Protein AF-A0A3S4KA93-F1 (afdb_monomer_lite)

Structure (mmCIF, N/CA/C/O backbone):
data_AF-A0A3S4KA93-F1
#
_entry.id   AF-A0A3S4KA93-F1
#
loop_
_atom_site.group_PDB
_atom_site.id
_atom_site.type_symbol
_atom_site.label_atom_id
_atom_site.label_alt_id
_atom_site.label_comp_id
_atom_site.label_asym_id
_atom_site.label_entity_id
_atom_site.label_seq_id
_atom_site.pdbx_PDB_ins_code
_atom_site.Cartn_x
_atom_site.Cartn_y
_atom_site.Cartn_z
_atom_site.occupancy
_atom_site.B_iso_or_equiv
_atom_site.auth_seq_id
_atom_site.auth_comp_id
_atom_site.auth_asym_id
_atom_site.auth_atom_id
_atom_site.pdbx_PDB_model_num
ATOM 1 N N . MET A 1 1 ? -18.840 18.145 3.837 1.00 56.28 1 MET A N 1
ATOM 2 C CA . MET A 1 1 ? -17.458 17.618 3.758 1.00 56.28 1 MET A CA 1
ATOM 3 C C . MET A 1 1 ? -17.382 16.324 4.550 1.00 56.28 1 MET A C 1
ATOM 5 O O . MET A 1 1 ? -17.921 16.286 5.651 1.00 56.28 1 MET A O 1
ATOM 9 N N . ALA A 1 2 ? -16.766 15.276 4.001 1.00 77.94 2 ALA A N 1
ATOM 10 C CA . ALA A 1 2 ? -16.536 14.031 4.735 1.00 77.94 2 ALA A CA 1
ATOM 11 C C . ALA A 1 2 ? -15.466 14.244 5.822 1.00 77.94 2 ALA A C 1
ATOM 13 O O . ALA A 1 2 ? -14.505 14.983 5.604 1.00 77.94 2 ALA A O 1
ATOM 14 N N . LYS A 1 3 ? -15.645 13.627 6.994 1.00 84.38 3 LYS A N 1
ATOM 15 C CA . LYS A 1 3 ? -14.681 13.711 8.101 1.00 84.38 3 LYS A CA 1
ATOM 16 C C . LYS A 1 3 ? -13.454 12.850 7.800 1.00 84.38 3 LYS A C 1
ATOM 18 O O . LYS A 1 3 ? -13.581 11.774 7.222 1.00 84.38 3 LYS A O 1
ATOM 23 N N . THR A 1 4 ? -12.274 13.298 8.219 1.00 93.19 4 THR A N 1
ATOM 24 C CA . THR A 1 4 ? -11.055 12.477 8.153 1.00 93.19 4 THR A CA 1
ATOM 25 C C . THR A 1 4 ? -11.075 11.387 9.229 1.00 93.19 4 THR A C 1
ATOM 27 O O . THR A 1 4 ? -11.753 11.534 10.247 1.00 93.19 4 THR A O 1
ATOM 30 N N . ALA A 1 5 ? -10.294 10.314 9.051 1.00 92.50 5 ALA A N 1
ATOM 31 C CA . ALA A 1 5 ? -10.153 9.261 10.064 1.00 92.50 5 ALA A CA 1
ATOM 32 C C . ALA A 1 5 ? -9.773 9.839 11.441 1.00 92.50 5 ALA A C 1
ATOM 34 O O . ALA A 1 5 ? -10.432 9.546 12.431 1.00 92.50 5 ALA A O 1
ATOM 35 N N . ASN A 1 6 ? -8.810 10.766 11.496 1.00 93.38 6 ASN A N 1
ATOM 36 C CA . ASN A 1 6 ? -8.390 11.416 12.744 1.00 93.38 6 ASN A CA 1
ATOM 37 C C . ASN A 1 6 ? -9.523 12.225 13.400 1.00 93.38 6 ASN A C 1
ATOM 39 O O . ASN A 1 6 ? -9.636 12.256 14.624 1.00 93.38 6 ASN A O 1
ATOM 43 N N . GLN A 1 7 ? -10.372 12.880 12.601 1.00 96.12 7 GLN A N 1
ATOM 44 C CA . GLN A 1 7 ? 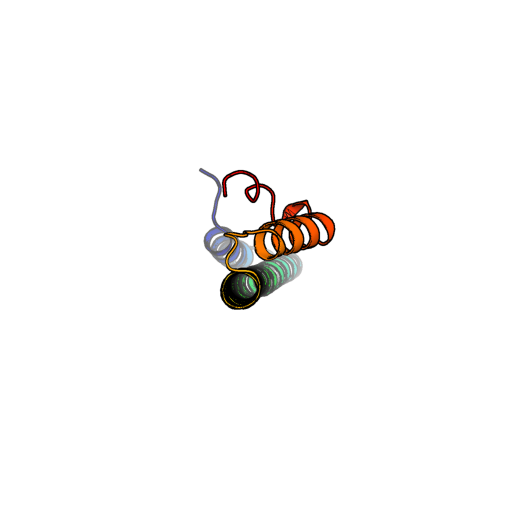-11.540 13.599 13.117 1.00 96.12 7 GLN A CA 1
ATOM 45 C C . GLN A 1 7 ? -12.583 12.636 13.695 1.00 96.12 7 GLN A C 1
ATOM 47 O O . GLN A 1 7 ? -13.158 12.939 14.738 1.00 96.12 7 GLN A O 1
ATOM 52 N N . LEU A 1 8 ? -12.807 11.487 13.051 1.00 95.94 8 LEU A N 1
ATOM 53 C CA . LEU A 1 8 ? -13.713 10.444 13.543 1.00 95.94 8 LEU A CA 1
ATOM 54 C C . LEU A 1 8 ? -13.194 9.805 14.835 1.00 95.94 8 LEU A C 1
ATOM 56 O O . LEU A 1 8 ? -13.950 9.700 15.793 1.00 95.94 8 LEU A O 1
ATOM 60 N N . ILE A 1 9 ? -11.903 9.469 14.893 1.00 96.69 9 ILE A N 1
ATOM 61 C CA . ILE A 1 9 ? -11.238 8.918 16.085 1.00 96.69 9 ILE A CA 1
ATOM 62 C C . ILE A 1 9 ? -11.371 9.891 17.260 1.00 96.69 9 ILE A C 1
ATOM 64 O O . ILE A 1 9 ? -11.835 9.514 18.335 1.00 96.69 9 ILE A O 1
ATOM 68 N N . LYS A 1 10 ? -11.039 11.172 17.046 1.00 96.88 10 LYS A N 1
ATOM 69 C CA . LYS A 1 10 ? -11.170 12.203 18.084 1.00 96.88 10 LYS A CA 1
ATOM 70 C C . LYS A 1 10 ? -12.610 12.308 18.585 1.00 96.88 10 LYS A C 1
ATOM 72 O O . LYS A 1 10 ? -12.839 12.348 19.786 1.00 96.88 10 LYS A O 1
ATOM 77 N N . GLN A 1 11 ? -13.581 12.335 17.676 1.00 96.69 11 GLN A N 1
ATOM 78 C CA . GLN A 1 11 ? -14.994 12.417 18.047 1.00 96.69 11 GLN A CA 1
ATOM 79 C C . GLN A 1 11 ? -15.477 11.182 18.804 1.00 96.69 11 GLN A C 1
ATOM 81 O O . GLN A 1 11 ? -16.225 11.339 19.761 1.00 96.69 11 GLN A O 1
ATOM 86 N N . ALA A 1 12 ? -15.037 9.985 18.419 1.00 96.38 12 ALA A N 1
ATOM 87 C CA . ALA A 1 12 ? -15.372 8.752 19.120 1.00 96.38 12 ALA A CA 1
ATOM 88 C C . ALA A 1 12 ? -14.901 8.805 20.583 1.00 96.38 12 ALA A C 1
ATOM 90 O O . ALA A 1 12 ? -15.693 8.555 21.490 1.00 96.38 12 ALA A O 1
ATOM 91 N N . TYR A 1 13 ? -13.661 9.241 20.831 1.00 97.12 13 TYR A N 1
ATOM 92 C CA . TYR A 1 13 ? -13.161 9.418 22.197 1.00 97.12 13 TYR A CA 1
ATOM 93 C C . TYR A 1 13 ? -13.907 10.499 22.986 1.00 97.12 13 TYR A C 1
ATOM 95 O O . TYR A 1 13 ? -14.144 10.306 24.175 1.00 97.12 13 TYR A O 1
ATOM 103 N N . GLU A 1 14 ? -14.292 11.614 22.356 1.00 97.44 14 GLU A N 1
ATOM 104 C CA . GLU A 1 14 ? -15.084 12.656 23.023 1.00 97.44 14 GLU A CA 1
ATOM 105 C C . GLU A 1 14 ? -16.490 12.169 23.392 1.00 97.44 14 GLU A C 1
ATOM 107 O O . GLU A 1 14 ? -16.928 12.362 24.523 1.00 97.44 14 GLU A O 1
ATOM 112 N N . ILE A 1 15 ? -17.177 11.482 22.477 1.00 96.12 15 ILE A N 1
ATOM 113 C CA . ILE A 1 15 ? -18.516 10.929 22.712 1.00 96.12 15 ILE A CA 1
ATOM 114 C C . ILE A 1 15 ? -18.478 9.860 23.813 1.00 96.12 15 ILE A C 1
ATOM 116 O O . ILE A 1 15 ? -19.350 9.826 24.678 1.00 96.12 15 ILE A O 1
ATOM 120 N N . ALA A 1 16 ? -17.439 9.022 23.840 1.00 97.00 16 ALA A N 1
ATOM 121 C CA . ALA A 1 16 ? -17.293 7.984 24.855 1.00 97.00 16 ALA A CA 1
ATOM 122 C C . ALA A 1 16 ? -17.172 8.534 26.292 1.00 97.00 16 ALA A C 1
ATOM 124 O O . ALA A 1 16 ? -17.356 7.774 27.239 1.00 97.00 16 ALA A O 1
ATOM 125 N N . LYS A 1 17 ? -16.871 9.828 26.491 1.00 96.31 17 LYS A N 1
ATOM 126 C CA . LYS A 1 17 ? -16.797 10.441 27.833 1.00 96.31 17 LYS A CA 1
ATOM 127 C C . LYS A 1 17 ? -18.160 10.589 28.504 1.00 96.31 17 LYS A C 1
ATOM 129 O O . LYS A 1 17 ? -18.217 10.626 29.728 1.00 96.31 17 LYS A O 1
ATOM 134 N N . THR A 1 18 ? -19.231 10.708 27.724 1.00 96.50 18 THR A N 1
ATOM 135 C CA . THR A 1 18 ? -20.594 10.937 28.231 1.00 96.50 18 THR A CA 1
ATOM 136 C C . THR A 1 18 ? -21.495 9.712 28.089 1.00 96.50 18 THR A C 1
ATOM 138 O O . THR A 1 18 ? -22.674 9.771 28.432 1.00 96.50 18 THR A O 1
ATOM 141 N N . MET A 1 19 ? -20.954 8.600 27.589 1.00 95.56 19 MET A N 1
ATOM 142 C CA . MET A 1 19 ? -21.673 7.339 27.422 1.00 95.56 19 MET A CA 1
ATOM 143 C C . MET A 1 19 ? -21.618 6.469 28.683 1.00 95.56 19 MET A C 1
ATOM 145 O O . MET A 1 19 ? -20.664 6.576 29.459 1.00 95.56 19 MET A O 1
ATOM 149 N N . PRO A 1 20 ? -22.591 5.556 28.873 1.00 97.81 20 PRO A N 1
ATOM 150 C CA . PRO A 1 20 ? -22.474 4.550 29.913 1.00 97.81 20 PRO A CA 1
ATOM 151 C C . PRO A 1 20 ? -21.277 3.614 29.638 1.00 97.81 20 PRO A C 1
ATOM 153 O O . PRO A 1 20 ? -20.827 3.500 28.491 1.00 97.81 20 PRO A O 1
ATOM 156 N N . PRO A 1 21 ? -20.718 2.968 30.680 1.00 95.94 21 PRO A N 1
ATOM 157 C CA . PRO A 1 21 ? -19.388 2.355 30.612 1.00 95.94 21 PRO A CA 1
ATOM 158 C C . PRO A 1 21 ? -19.215 1.311 29.505 1.00 95.94 21 PRO A C 1
ATOM 160 O O . PRO A 1 21 ? -18.190 1.304 28.825 1.00 95.94 21 PRO A O 1
ATOM 163 N N . GLU A 1 22 ? -20.220 0.462 29.290 1.00 96.12 22 GLU A N 1
ATOM 164 C CA . GLU A 1 22 ? -20.173 -0.607 28.287 1.00 96.12 22 GLU A CA 1
ATOM 165 C C . GLU A 1 22 ? -20.154 -0.045 26.859 1.00 96.12 22 GLU A C 1
ATOM 167 O O . GLU A 1 22 ? -19.330 -0.442 26.036 1.00 96.12 22 GLU A O 1
ATOM 172 N N . GLN A 1 23 ? -20.999 0.947 26.568 1.00 96.12 23 GLN A N 1
ATOM 173 C CA . GLN A 1 23 ? -21.041 1.598 25.257 1.00 96.12 23 GLN A CA 1
ATOM 174 C C . GLN A 1 23 ? -19.775 2.429 25.019 1.00 96.12 23 GLN A C 1
ATOM 176 O O . GLN A 1 23 ? -19.217 2.414 23.922 1.00 96.12 23 GLN A O 1
ATOM 181 N N . ALA A 1 24 ? -19.283 3.116 26.053 1.00 97.56 24 ALA A N 1
ATOM 182 C CA . ALA A 1 24 ? -18.036 3.867 25.990 1.00 97.56 24 ALA A CA 1
ATOM 183 C C . ALA A 1 24 ? -16.835 2.964 25.664 1.00 97.56 24 ALA A C 1
ATOM 185 O O . ALA A 1 24 ? -15.960 3.377 24.901 1.00 97.56 24 ALA A O 1
ATOM 186 N N . ALA A 1 25 ? -16.787 1.748 26.218 1.00 97.75 25 ALA A N 1
ATOM 187 C CA . ALA A 1 25 ? -15.733 0.777 25.932 1.00 97.75 25 ALA A CA 1
ATOM 188 C C . ALA A 1 25 ? -15.728 0.375 24.449 1.00 97.75 25 ALA A C 1
ATOM 190 O O . ALA A 1 25 ? -14.693 0.490 23.794 1.00 97.75 25 ALA A O 1
ATOM 191 N N . ILE A 1 26 ? -16.896 0.030 23.899 1.00 97.56 26 ILE A N 1
ATOM 192 C CA . ILE A 1 26 ? -17.047 -0.350 22.485 1.00 97.56 26 ILE A CA 1
ATOM 193 C C . ILE A 1 26 ? -16.621 0.796 21.556 1.00 97.56 26 ILE A C 1
ATOM 195 O O . ILE A 1 26 ? -15.872 0.589 20.604 1.00 97.56 26 ILE A O 1
ATOM 199 N N . ILE A 1 27 ? -17.056 2.032 21.830 1.00 97.94 27 ILE A N 1
ATOM 200 C CA . ILE A 1 27 ? -16.696 3.189 20.994 1.00 97.94 27 ILE A CA 1
ATOM 201 C C . ILE A 1 27 ? -15.188 3.464 21.021 1.00 97.94 27 ILE A C 1
ATOM 203 O O . ILE A 1 27 ? -14.610 3.802 19.985 1.00 97.94 27 ILE A O 1
ATOM 207 N N . LYS A 1 28 ? -14.538 3.303 22.178 1.00 97.75 28 LYS A N 1
ATOM 208 C CA . LYS A 1 28 ? -13.080 3.439 22.291 1.00 97.75 28 LYS A CA 1
ATOM 209 C C . LYS A 1 28 ? -12.358 2.351 21.503 1.00 97.75 28 LYS A C 1
ATOM 211 O O . LYS A 1 28 ? -11.432 2.676 20.769 1.00 97.75 28 LYS A O 1
ATOM 216 N N . GLU A 1 29 ? -12.808 1.102 21.594 1.00 97.88 29 GLU A N 1
ATOM 217 C CA . GLU A 1 29 ? -12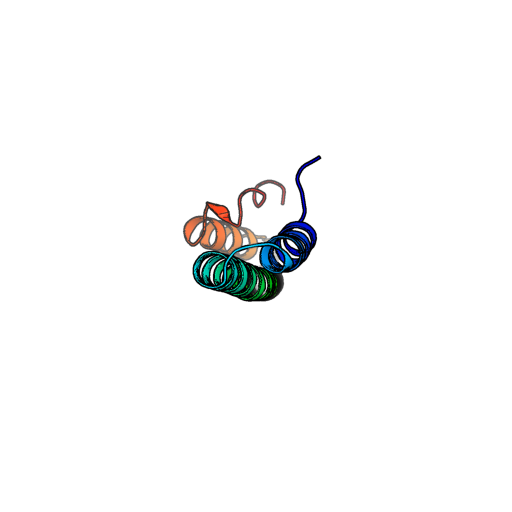.230 -0.010 20.835 1.00 97.88 29 GLU A CA 1
ATOM 218 C C . GLU A 1 29 ? -12.351 0.218 19.322 1.00 97.88 29 GLU A C 1
ATOM 220 O O . GLU A 1 29 ? -11.363 0.108 18.598 1.00 97.88 29 GLU A O 1
ATOM 225 N N . LEU A 1 30 ? -13.518 0.659 18.842 1.00 97.38 30 LEU A N 1
ATOM 226 C CA . LEU A 1 30 ? -13.708 1.035 17.438 1.00 97.38 30 LEU A CA 1
ATOM 227 C C . LEU A 1 30 ? -12.776 2.177 17.010 1.00 97.38 30 LEU A C 1
ATOM 229 O O . LEU A 1 30 ? -12.226 2.144 15.907 1.00 97.38 30 LEU A O 1
ATOM 233 N N . ALA A 1 31 ? -12.571 3.179 17.871 1.00 97.69 31 ALA A N 1
ATOM 234 C CA . ALA A 1 31 ? -11.632 4.264 17.608 1.00 97.69 31 ALA A CA 1
ATOM 235 C C . ALA A 1 31 ? -10.188 3.749 17.507 1.00 97.69 31 ALA A C 1
ATOM 237 O O . ALA A 1 31 ? -9.459 4.161 16.606 1.00 97.69 31 ALA A O 1
ATOM 238 N N . THR A 1 32 ? -9.789 2.824 18.385 1.00 97.69 32 THR A N 1
ATOM 239 C CA . THR A 1 32 ? -8.473 2.174 18.345 1.00 97.69 32 THR A CA 1
ATOM 240 C C . THR A 1 32 ? -8.291 1.343 17.074 1.00 97.69 32 THR A C 1
ATOM 242 O O . THR A 1 32 ? -7.282 1.498 16.389 1.00 97.69 32 THR A O 1
ATOM 245 N N . VAL A 1 33 ? -9.269 0.510 16.704 1.00 97.88 33 VAL A N 1
ATOM 246 C CA . VAL A 1 33 ? -9.218 -0.304 15.477 1.00 97.88 33 VAL A CA 1
ATOM 247 C C . VAL A 1 33 ? -9.108 0.586 14.240 1.00 97.88 33 VAL A C 1
ATOM 249 O O . VAL A 1 33 ? -8.304 0.301 13.348 1.00 97.88 33 VAL A O 1
ATOM 252 N N . LEU A 1 34 ? -9.870 1.683 14.186 1.00 96.94 34 LEU A N 1
ATOM 253 C CA . LEU A 1 34 ? -9.792 2.648 13.090 1.00 96.94 34 LEU A CA 1
ATOM 254 C C . LEU A 1 34 ? -8.417 3.326 13.020 1.00 96.94 34 LEU A C 1
ATOM 256 O O . LEU A 1 34 ? -7.900 3.514 11.920 1.00 96.94 34 LEU A O 1
ATOM 260 N N . ASP A 1 35 ? -7.822 3.679 14.160 1.00 96.88 35 ASP A N 1
ATOM 261 C CA . ASP A 1 35 ? -6.500 4.307 14.214 1.00 96.88 35 ASP A CA 1
ATOM 262 C C . ASP A 1 35 ? -5.405 3.366 13.702 1.00 96.88 35 ASP A C 1
ATOM 264 O O . ASP A 1 35 ? -4.703 3.687 12.739 1.00 96.88 35 ASP A O 1
ATOM 268 N N . VAL A 1 36 ? -5.346 2.149 14.253 1.00 96.62 36 VAL A N 1
ATOM 269 C CA . VAL A 1 36 ? -4.398 1.105 13.832 1.00 96.62 36 VAL A CA 1
ATOM 270 C C . VAL A 1 36 ? -4.556 0.801 12.342 1.00 96.62 36 VAL A C 1
ATOM 272 O O . VAL A 1 36 ? -3.569 0.778 11.605 1.00 96.62 36 VAL A O 1
ATOM 275 N N . SER A 1 37 ? -5.795 0.643 11.869 1.00 96.12 37 SER A N 1
ATOM 276 C CA . SER A 1 37 ? -6.076 0.364 10.455 1.00 96.12 37 SER A CA 1
ATOM 277 C C . SER A 1 37 ? -5.654 1.520 9.547 1.00 96.12 37 SER A C 1
ATOM 279 O O . SER A 1 37 ? -5.082 1.298 8.483 1.00 96.12 37 SER A O 1
ATOM 281 N N . ASN A 1 38 ? -5.901 2.768 9.950 1.00 95.00 38 ASN A N 1
ATOM 282 C CA . ASN A 1 38 ? -5.514 3.952 9.185 1.00 95.00 38 ASN A CA 1
ATOM 283 C C . ASN A 1 38 ? -3.986 4.103 9.102 1.00 95.00 38 ASN A C 1
ATOM 285 O O . ASN A 1 38 ? -3.470 4.438 8.035 1.00 95.00 38 ASN A O 1
ATOM 289 N N . VAL A 1 39 ? -3.254 3.827 10.187 1.00 95.69 39 VAL A N 1
ATOM 290 C CA . VAL A 1 39 ? -1.782 3.811 10.178 1.00 95.69 39 VAL A CA 1
ATOM 291 C C . VAL A 1 39 ? -1.258 2.702 9.265 1.00 95.69 39 VAL A C 1
ATOM 293 O O . VAL A 1 39 ? -0.452 2.987 8.378 1.00 95.69 39 VAL A O 1
ATOM 296 N N . ALA A 1 40 ? -1.763 1.473 9.412 1.00 95.75 40 ALA A N 1
ATOM 297 C CA . ALA A 1 40 ? -1.359 0.339 8.583 1.00 95.75 40 ALA A CA 1
ATOM 298 C C . ALA A 1 40 ? -1.610 0.607 7.089 1.00 95.75 40 ALA A C 1
ATOM 300 O O . ALA A 1 40 ? -0.710 0.449 6.270 1.00 95.75 40 ALA A O 1
ATOM 301 N N . LEU A 1 41 ? -2.792 1.122 6.730 1.00 94.00 41 LEU A N 1
ATOM 302 C CA . LEU A 1 41 ? -3.128 1.465 5.345 1.00 94.00 41 LEU A CA 1
ATOM 303 C C . LEU A 1 41 ? -2.197 2.530 4.752 1.00 94.00 41 LEU A C 1
ATOM 305 O O . LEU A 1 41 ? -1.830 2.441 3.579 1.00 94.00 41 LEU A O 1
ATOM 309 N N . ARG A 1 42 ? -1.811 3.545 5.535 1.00 92.75 42 ARG A N 1
ATOM 310 C CA . ARG A 1 42 ? -0.847 4.562 5.085 1.00 92.75 42 ARG A CA 1
ATOM 311 C C . ARG A 1 42 ? 0.529 3.954 4.854 1.00 92.75 42 ARG A C 1
ATOM 313 O O . ARG A 1 42 ? 1.139 4.258 3.835 1.00 92.75 42 ARG A O 1
ATOM 320 N N . GLN A 1 43 ? 0.981 3.091 5.757 1.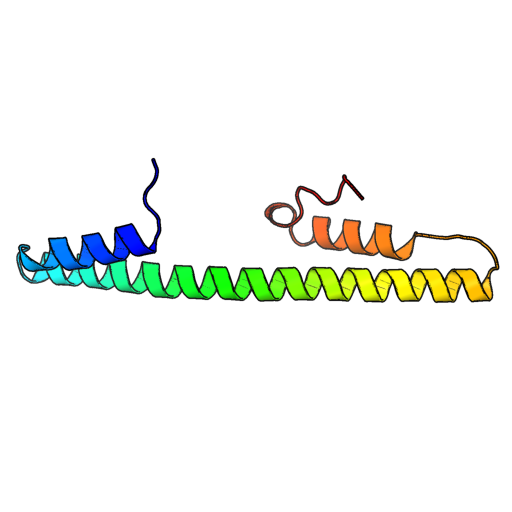00 95.00 43 GLN A N 1
ATOM 321 C CA . GLN A 1 43 ? 2.268 2.416 5.636 1.00 95.00 43 GLN A CA 1
ATOM 322 C C . GLN A 1 43 ? 2.309 1.517 4.394 1.00 95.00 43 GLN A C 1
ATOM 324 O O . GLN A 1 43 ? 3.178 1.691 3.542 1.00 95.00 43 GLN A O 1
ATOM 329 N N . THR A 1 44 ? 1.302 0.659 4.212 1.00 91.94 44 THR A N 1
ATOM 330 C CA . THR A 1 44 ? 1.180 -0.200 3.025 1.00 91.94 44 THR A CA 1
ATOM 331 C C . THR A 1 44 ? 1.116 0.614 1.733 1.00 91.94 44 THR A C 1
ATOM 333 O O . THR A 1 44 ? 1.669 0.211 0.711 1.00 91.94 44 THR A O 1
ATOM 336 N N . ARG A 1 45 ? 0.468 1.786 1.749 1.00 91.00 45 ARG A N 1
ATOM 337 C CA . ARG A 1 45 ? 0.447 2.680 0.585 1.00 91.00 45 ARG A CA 1
ATOM 338 C C . ARG A 1 45 ? 1.840 3.213 0.252 1.00 91.00 45 ARG A C 1
ATOM 340 O O . ARG A 1 45 ? 2.207 3.205 -0.919 1.00 91.00 45 ARG A O 1
ATOM 347 N N . THR A 1 46 ? 2.594 3.656 1.255 1.00 93.12 46 THR A N 1
ATOM 348 C CA . THR A 1 46 ? 3.972 4.132 1.080 1.00 93.12 46 THR A CA 1
ATOM 349 C C . THR A 1 46 ? 4.869 3.031 0.517 1.00 93.12 46 THR A C 1
ATOM 351 O O . THR A 1 46 ? 5.578 3.262 -0.458 1.00 93.12 46 THR A O 1
ATOM 354 N N . GLU A 1 47 ? 4.795 1.822 1.076 1.00 92.38 47 GLU A N 1
ATOM 355 C CA . GLU A 1 47 ? 5.568 0.658 0.617 1.00 92.38 47 GLU A CA 1
ATOM 356 C C . GLU A 1 47 ? 5.220 0.273 -0.823 1.00 92.38 47 GLU A C 1
ATOM 358 O O . GLU A 1 47 ? 6.106 0.049 -1.645 1.00 92.38 47 GLU A O 1
ATOM 363 N N . ARG A 1 48 ? 3.929 0.278 -1.171 1.00 91.06 48 ARG A N 1
ATOM 364 C CA . ARG A 1 48 ? 3.472 0.054 -2.546 1.00 91.06 48 ARG A CA 1
ATOM 365 C C . ARG A 1 48 ? 4.020 1.109 -3.508 1.00 91.06 48 ARG A C 1
ATOM 367 O O . ARG A 1 48 ? 4.439 0.764 -4.610 1.00 91.06 48 ARG A O 1
ATOM 374 N N . ASP A 1 49 ? 3.978 2.385 -3.129 1.00 90.25 49 ASP A N 1
ATOM 375 C CA . ASP A 1 49 ? 4.449 3.479 -3.984 1.00 90.25 49 ASP A CA 1
ATOM 376 C C . ASP A 1 49 ? 5.975 3.404 -4.190 1.00 90.25 49 ASP A C 1
ATOM 378 O O . ASP A 1 49 ? 6.453 3.638 -5.303 1.00 90.25 49 ASP A O 1
ATOM 382 N N . ALA A 1 50 ? 6.725 2.990 -3.162 1.00 93.19 50 ALA A N 1
ATOM 383 C CA . ALA A 1 50 ? 8.154 2.698 -3.267 1.00 93.19 50 ALA A CA 1
ATOM 384 C C . ALA A 1 50 ? 8.428 1.512 -4.208 1.00 93.19 50 ALA A C 1
ATOM 386 O O . ALA A 1 50 ? 9.215 1.648 -5.145 1.00 93.19 50 ALA A O 1
ATOM 387 N N . LEU A 1 51 ? 7.711 0.395 -4.041 1.00 92.12 51 LEU A N 1
ATOM 388 C CA . LEU A 1 51 ? 7.841 -0.780 -4.907 1.00 92.12 51 LEU A CA 1
ATOM 389 C C . LEU A 1 51 ? 7.533 -0.446 -6.373 1.00 92.12 51 LEU A C 1
ATOM 391 O O . LEU A 1 51 ? 8.252 -0.871 -7.275 1.00 92.12 51 LEU A O 1
ATOM 395 N N . LEU A 1 52 ? 6.494 0.353 -6.632 1.00 92.94 52 LEU A N 1
ATOM 396 C CA . LEU A 1 52 ? 6.171 0.816 -7.983 1.00 92.94 52 LEU A CA 1
ATOM 397 C C . LEU A 1 52 ? 7.333 1.610 -8.599 1.00 92.94 52 LEU A C 1
ATOM 399 O O . LEU A 1 52 ? 7.655 1.427 -9.776 1.00 92.94 52 LEU A O 1
ATOM 403 N N . ALA A 1 53 ? 7.957 2.497 -7.821 1.00 94.56 53 ALA A N 1
ATOM 404 C CA . ALA A 1 53 ? 9.100 3.275 -8.281 1.00 94.56 53 ALA A CA 1
ATOM 405 C C . ALA A 1 53 ? 10.313 2.379 -8.579 1.00 94.56 53 ALA A C 1
ATOM 407 O O . ALA A 1 53 ? 10.953 2.552 -9.620 1.00 94.56 53 ALA A O 1
ATOM 408 N N . GLU A 1 54 ? 10.588 1.399 -7.716 1.00 96.88 54 GLU A N 1
ATOM 409 C CA . GLU A 1 54 ? 11.671 0.429 -7.893 1.00 96.88 54 GLU A CA 1
ATOM 410 C C . GLU A 1 54 ? 11.469 -0.436 -9.137 1.00 96.88 54 GLU A C 1
ATOM 412 O O . GLU A 1 54 ? 12.350 -0.465 -9.996 1.00 96.88 54 GLU A O 1
ATOM 417 N N . VAL A 1 55 ? 10.293 -1.054 -9.297 1.00 96.44 55 VAL A N 1
ATOM 418 C CA . VAL A 1 55 ? 9.955 -1.874 -10.473 1.00 96.44 55 VAL A CA 1
ATOM 419 C C . VAL A 1 55 ? 10.104 -1.060 -11.757 1.00 96.44 55 VAL A C 1
ATOM 421 O O . VAL A 1 55 ? 10.722 -1.515 -12.719 1.00 96.44 55 VAL A O 1
ATOM 424 N N . LYS A 1 56 ? 9.608 0.184 -11.772 1.00 95.81 56 LYS A N 1
ATOM 425 C CA . LYS A 1 56 ? 9.743 1.071 -12.934 1.00 95.81 56 LYS A CA 1
ATOM 426 C C . LYS A 1 56 ? 11.201 1.437 -13.222 1.00 95.81 56 LYS A C 1
ATOM 428 O O . LYS A 1 56 ? 11.574 1.555 -14.387 1.00 95.81 56 LYS A O 1
ATOM 433 N N . SER A 1 57 ? 12.015 1.660 -12.191 1.00 97.81 57 SER A N 1
ATOM 434 C CA . SER A 1 57 ? 13.444 1.961 -12.341 1.00 97.81 57 SER A CA 1
ATOM 435 C C . SER A 1 57 ? 14.200 0.769 -12.928 1.00 97.81 57 SER A C 1
ATOM 437 O O . SER A 1 57 ? 14.938 0.924 -13.901 1.00 97.81 57 SER A O 1
ATOM 439 N N . TRP A 1 58 ? 13.945 -0.428 -12.398 1.00 98.50 58 TRP A N 1
ATOM 440 C CA . TRP A 1 58 ? 14.560 -1.667 -12.863 1.00 98.50 58 TRP A CA 1
ATOM 441 C C . TRP A 1 58 ? 14.178 -1.990 -14.306 1.00 98.50 58 TRP A C 1
ATOM 443 O O . TRP A 1 58 ? 15.049 -2.253 -15.130 1.00 98.50 58 TRP A O 1
ATOM 453 N N . ALA A 1 59 ? 12.894 -1.875 -14.647 1.00 98.31 59 ALA A N 1
ATOM 454 C CA . ALA A 1 59 ? 12.424 -2.102 -16.008 1.00 98.31 59 ALA A CA 1
ATOM 455 C C . ALA A 1 59 ? 13.065 -1.129 -17.017 1.00 98.31 59 ALA A C 1
ATOM 457 O O . ALA A 1 59 ? 13.481 -1.540 -18.097 1.00 98.31 59 ALA A O 1
ATOM 458 N N . LYS A 1 60 ? 13.241 0.148 -16.640 1.00 98.19 60 LYS A N 1
ATOM 459 C CA . LYS A 1 60 ? 13.976 1.124 -17.465 1.00 98.19 60 LYS A CA 1
ATOM 460 C C . LYS A 1 60 ? 15.442 0.749 -17.652 1.00 98.19 60 LYS A C 1
ATOM 462 O O . LYS A 1 60 ? 16.004 1.038 -18.706 1.00 98.19 60 LYS A O 1
ATOM 467 N N . GLU A 1 61 ? 16.082 0.169 -16.642 1.00 98.50 61 GLU A N 1
ATOM 468 C CA . GLU A 1 61 ? 17.463 -0.289 -16.776 1.00 98.50 61 GLU A CA 1
ATOM 469 C C . GLU A 1 61 ? 17.558 -1.509 -17.701 1.00 98.50 61 GLU A C 1
ATOM 471 O O . GLU A 1 61 ? 18.438 -1.539 -18.559 1.00 98.50 61 GLU A O 1
ATOM 476 N N . CYS A 1 62 ? 16.608 -2.448 -17.632 1.00 98.38 62 CYS A N 1
ATOM 477 C CA . CYS A 1 62 ? 16.500 -3.545 -18.601 1.00 98.38 62 CYS A CA 1
ATOM 478 C C . CYS A 1 62 ? 16.335 -3.031 -20.038 1.00 98.38 62 CYS A C 1
ATOM 480 O O . CYS A 1 62 ? 17.033 -3.492 -20.946 1.00 98.38 62 CYS A O 1
ATOM 482 N N . ASP A 1 63 ? 15.469 -2.033 -20.244 1.00 98.50 63 ASP A N 1
ATOM 483 C CA . ASP A 1 63 ? 15.322 -1.379 -21.544 1.00 98.50 63 ASP A CA 1
ATOM 484 C C . ASP A 1 63 ? 16.652 -0.753 -21.993 1.00 98.50 63 ASP A C 1
ATOM 486 O O . ASP A 1 63 ? 17.135 -1.079 -23.073 1.00 98.50 63 ASP A O 1
ATOM 490 N N . ARG A 1 64 ? 17.339 0.028 -21.147 1.00 98.38 64 ARG A N 1
ATOM 491 C CA . ARG A 1 64 ? 18.656 0.615 -21.480 1.00 98.38 64 ARG A CA 1
ATOM 492 C C . ARG A 1 64 ? 19.718 -0.425 -21.832 1.00 98.38 64 ARG A C 1
ATOM 494 O O . ARG A 1 64 ? 20.518 -0.197 -22.740 1.00 98.38 64 ARG A O 1
ATOM 501 N N . LEU A 1 65 ? 19.779 -1.543 -21.110 1.00 98.38 65 LEU A N 1
ATOM 502 C CA . LEU A 1 65 ? 20.709 -2.634 -21.414 1.00 98.38 65 LEU A CA 1
ATOM 503 C C . LEU A 1 65 ? 20.397 -3.245 -22.784 1.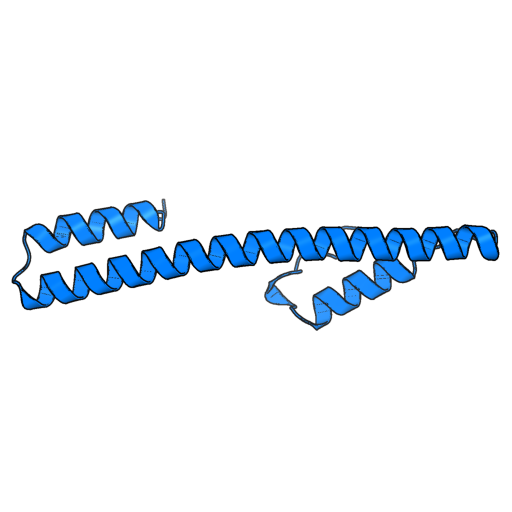00 98.38 65 LEU A C 1
ATOM 505 O O . LEU A 1 65 ? 21.308 -3.459 -23.588 1.00 98.38 65 LEU A O 1
ATOM 509 N N . THR A 1 66 ? 19.111 -3.434 -23.078 1.00 98.19 66 THR A N 1
ATOM 510 C CA . THR A 1 66 ? 18.634 -3.920 -24.376 1.00 98.19 66 THR A CA 1
ATOM 511 C C . THR A 1 66 ? 18.989 -2.944 -25.496 1.00 98.19 66 THR A C 1
ATOM 513 O O . THR A 1 66 ? 19.524 -3.362 -26.523 1.00 98.19 66 THR A O 1
ATOM 516 N N . GLU A 1 67 ? 18.792 -1.641 -25.292 1.00 98.25 67 GLU A N 1
ATOM 517 C CA . GLU A 1 67 ? 19.175 -0.597 -26.250 1.00 98.25 67 GLU A CA 1
ATOM 518 C C . GLU A 1 67 ? 20.688 -0.589 -26.506 1.00 98.25 67 GLU A C 1
ATOM 520 O O . GLU A 1 67 ? 21.133 -0.495 -27.651 1.00 98.25 67 GLU A O 1
ATOM 525 N N . ARG A 1 68 ? 21.511 -0.744 -25.459 1.00 98.00 68 ARG A N 1
ATOM 526 C CA . ARG A 1 68 ? 22.975 -0.805 -25.605 1.00 98.00 68 ARG A CA 1
ATOM 527 C C . ARG A 1 68 ? 23.422 -1.991 -26.453 1.00 98.00 68 ARG A C 1
ATOM 529 O O . ARG A 1 68 ? 24.367 -1.827 -27.232 1.00 98.00 68 ARG A O 1
ATOM 536 N N . HIS A 1 69 ? 22.779 -3.148 -26.291 1.00 97.50 69 HIS A N 1
ATOM 537 C CA . HIS A 1 69 ? 23.132 -4.380 -26.994 1.00 97.50 69 HIS A CA 1
ATOM 538 C C . HIS A 1 69 ? 22.605 -4.400 -28.434 1.00 97.50 69 HIS A C 1
ATOM 540 O O . HIS A 1 69 ? 23.356 -4.670 -29.365 1.00 97.50 69 HIS A O 1
ATOM 546 N N . THR A 1 70 ? 21.331 -4.062 -28.617 1.00 97.81 70 THR A N 1
ATOM 547 C CA . THR A 1 70 ? 20.635 -4.164 -29.910 1.00 97.81 70 THR A CA 1
ATOM 548 C C . THR A 1 70 ? 20.790 -2.926 -30.788 1.00 97.81 70 THR A C 1
ATOM 550 O O . THR A 1 70 ? 20.511 -2.992 -31.980 1.00 97.81 70 THR A O 1
ATOM 553 N N . LYS A 1 71 ? 21.213 -1.792 -30.206 1.00 97.12 71 LYS A N 1
ATOM 554 C CA . LYS A 1 71 ? 21.225 -0.456 -30.831 1.00 97.12 71 LYS A CA 1
ATOM 555 C C . LYS A 1 71 ? 19.844 0.051 -31.264 1.00 97.12 71 LYS A C 1
ATOM 557 O O . LYS A 1 71 ? 19.762 1.071 -31.942 1.00 97.12 71 LYS A O 1
ATOM 562 N N . ASN A 1 72 ? 18.772 -0.602 -30.816 1.00 96.75 72 ASN A N 1
ATOM 563 C CA . ASN A 1 72 ? 17.394 -0.221 -31.091 1.00 96.75 72 ASN A CA 1
ATOM 564 C C . ASN A 1 72 ? 16.739 0.313 -29.822 1.00 96.75 72 ASN A C 1
ATOM 566 O O . ASN A 1 72 ? 16.852 -0.307 -28.768 1.00 96.75 72 ASN A O 1
ATOM 570 N N . ARG A 1 73 ? 16.032 1.442 -29.934 1.00 96.38 73 ARG A N 1
ATOM 571 C CA . ARG A 1 73 ? 15.257 2.022 -28.831 1.00 96.38 73 ARG A CA 1
ATOM 572 C C . ARG A 1 73 ? 14.132 1.069 -28.416 1.00 96.38 73 ARG A C 1
ATOM 574 O O . ARG A 1 73 ? 13.434 0.554 -29.287 1.00 96.38 73 ARG A O 1
ATOM 581 N N . THR A 1 74 ? 13.924 0.868 -27.116 1.00 96.69 74 THR A N 1
ATOM 582 C CA . THR A 1 74 ? 12.856 -0.003 -26.601 1.00 96.69 74 THR A CA 1
ATOM 583 C C . THR A 1 74 ? 12.298 0.507 -25.274 1.00 96.69 74 THR A C 1
ATOM 585 O O . THR A 1 74 ? 12.979 1.174 -24.502 1.00 96.69 74 THR A O 1
ATOM 588 N N . ASN A 1 75 ? 11.026 0.213 -25.025 1.00 97.31 75 ASN A N 1
ATOM 589 C CA . ASN A 1 75 ? 10.343 0.406 -23.744 1.00 97.31 75 ASN A CA 1
ATOM 590 C C . ASN A 1 75 ? 9.552 -0.850 -23.333 1.00 97.31 75 ASN A C 1
ATOM 592 O O . ASN A 1 75 ? 8.605 -0.767 -22.546 1.00 97.31 75 ASN A O 1
ATOM 596 N N . MET A 1 76 ? 9.894 -1.997 -23.928 1.00 97.75 76 MET A N 1
ATOM 597 C CA . MET A 1 76 ? 9.170 -3.257 -23.778 1.00 97.75 76 MET A CA 1
ATOM 598 C C . MET A 1 76 ? 9.092 -3.681 -22.310 1.00 97.75 76 MET A C 1
ATOM 600 O O . MET A 1 76 ? 8.002 -3.974 -21.827 1.00 97.75 76 MET A O 1
ATOM 604 N N . HIS A 1 77 ? 10.208 -3.627 -21.578 1.00 97.75 77 HIS A N 1
ATOM 605 C CA . HIS A 1 77 ? 10.259 -4.117 -20.200 1.00 97.75 77 HIS A CA 1
ATOM 606 C C . HIS A 1 77 ? 9.443 -3.227 -19.265 1.00 97.75 77 HIS A C 1
ATOM 608 O O . HIS A 1 77 ? 8.766 -3.728 -18.368 1.00 97.75 77 HIS A O 1
ATOM 614 N N . VAL A 1 78 ? 9.467 -1.903 -19.467 1.00 97.38 78 VAL A N 1
ATOM 615 C CA . VAL A 1 78 ? 8.603 -0.990 -18.704 1.00 97.38 78 VAL A CA 1
ATOM 616 C C . VAL A 1 78 ? 7.131 -1.289 -18.967 1.00 97.38 78 VAL A C 1
ATOM 618 O O . VAL A 1 78 ? 6.357 -1.350 -18.013 1.00 97.38 78 VAL A O 1
ATOM 621 N N . LEU A 1 79 ? 6.734 -1.486 -20.227 1.00 96.19 79 LEU A N 1
ATOM 622 C CA . LEU A 1 79 ? 5.342 -1.784 -20.577 1.00 96.19 79 LEU A CA 1
ATOM 623 C C . LEU A 1 79 ? 4.873 -3.120 -19.987 1.00 96.19 79 LEU A C 1
ATOM 625 O O . LEU A 1 79 ? 3.772 -3.188 -19.437 1.00 96.19 79 LEU A O 1
ATOM 629 N N . GLU A 1 80 ? 5.704 -4.158 -20.059 1.00 96.81 80 GLU A N 1
ATOM 630 C CA . GLU A 1 80 ? 5.420 -5.472 -19.475 1.00 96.81 80 GLU A CA 1
ATOM 631 C C . GLU A 1 80 ? 5.304 -5.395 -17.953 1.00 96.81 80 GLU A C 1
ATOM 633 O O . GLU A 1 80 ? 4.266 -5.759 -17.405 1.00 96.81 80 GLU A O 1
ATOM 638 N N . ALA A 1 81 ? 6.282 -4.794 -17.271 1.00 95.75 81 ALA A N 1
ATOM 639 C CA . ALA A 1 81 ? 6.250 -4.648 -15.817 1.00 95.75 81 ALA A CA 1
ATOM 640 C C . ALA A 1 81 ? 5.013 -3.870 -15.334 1.00 95.75 81 ALA A C 1
ATOM 642 O O . ALA A 1 81 ? 4.397 -4.206 -14.322 1.00 95.75 81 ALA A O 1
ATOM 643 N N . MET A 1 82 ? 4.616 -2.827 -16.066 1.00 93.38 82 MET A N 1
ATOM 644 C CA . MET A 1 82 ? 3.418 -2.046 -15.763 1.00 93.38 82 MET A CA 1
ATOM 645 C C . MET A 1 82 ? 2.122 -2.841 -15.996 1.00 93.38 82 MET A C 1
ATOM 647 O O . MET A 1 82 ? 1.181 -2.734 -15.200 1.00 93.38 82 MET A O 1
ATOM 651 N N . ARG A 1 83 ? 2.067 -3.666 -17.049 1.00 93.88 83 ARG A N 1
ATOM 652 C CA . ARG A 1 83 ? 0.949 -4.585 -17.305 1.00 93.88 83 ARG A CA 1
ATOM 653 C C . ARG A 1 83 ? 0.845 -5.644 -16.206 1.00 93.88 83 ARG A C 1
ATOM 655 O O . ARG A 1 83 ? -0.260 -5.873 -15.713 1.00 93.88 83 ARG A O 1
ATOM 662 N N . ASP A 1 84 ? 1.962 -6.228 -15.790 1.00 93.75 84 ASP A N 1
ATOM 663 C CA . ASP A 1 84 ? 2.003 -7.262 -14.754 1.00 93.75 84 ASP A CA 1
ATOM 664 C C . ASP A 1 84 ? 1.569 -6.710 -13.397 1.00 93.75 84 ASP A C 1
ATOM 666 O O . ASP A 1 84 ? 0.717 -7.296 -12.730 1.00 93.75 84 ASP A O 1
ATOM 670 N N . LEU A 1 85 ? 2.048 -5.519 -13.022 1.00 90.94 85 LEU A N 1
ATOM 671 C CA . LEU A 1 85 ? 1.578 -4.836 -11.814 1.00 90.94 85 LEU A CA 1
ATOM 672 C C . LEU A 1 85 ? 0.062 -4.606 -11.846 1.00 90.94 85 LEU A C 1
ATOM 674 O O . LEU A 1 85 ? -0.630 -4.872 -10.858 1.00 90.94 85 LEU A O 1
ATOM 678 N N . LYS A 1 86 ? -0.479 -4.162 -12.988 1.00 88.38 86 LYS A N 1
ATOM 679 C CA . LYS A 1 86 ? -1.927 -3.986 -13.167 1.00 88.38 86 LYS A CA 1
ATOM 680 C C . LYS A 1 86 ? -2.688 -5.311 -13.054 1.00 88.38 86 LYS A C 1
ATOM 682 O O . LYS A 1 86 ? -3.773 -5.315 -12.477 1.00 88.38 86 LYS A O 1
ATOM 687 N N . ALA A 1 87 ? -2.138 -6.414 -13.563 1.00 89.62 87 ALA A N 1
ATOM 688 C CA . ALA A 1 87 ? -2.743 -7.741 -13.463 1.00 89.62 87 ALA A CA 1
ATOM 689 C C . ALA A 1 87 ? -2.749 -8.274 -12.019 1.00 89.62 87 ALA A C 1
ATOM 691 O O . ALA A 1 87 ? -3.750 -8.836 -11.580 1.00 89.62 87 ALA A O 1
ATOM 692 N N . ILE A 1 88 ? -1.671 -8.041 -11.262 1.00 86.75 88 ILE A N 1
ATOM 693 C CA . ILE A 1 88 ? -1.548 -8.462 -9.859 1.00 86.75 88 ILE A CA 1
ATOM 694 C C . ILE A 1 88 ? -2.503 -7.668 -8.957 1.00 86.75 88 ILE A C 1
ATOM 696 O O . ILE A 1 88 ? -3.113 -8.234 -8.050 1.00 86.75 88 ILE A O 1
ATOM 700 N N . CYS A 1 89 ? -2.657 -6.357 -9.183 1.00 78.69 89 CYS A N 1
ATOM 701 C CA . CYS A 1 89 ? -3.538 -5.525 -8.361 1.00 78.69 89 CYS A CA 1
ATOM 702 C C . CYS A 1 89 ? -4.331 -4.481 -9.176 1.00 78.69 89 CYS A C 1
ATOM 704 O O . CYS A 1 89 ? -4.011 -3.284 -9.150 1.00 78.69 89 CYS A O 1
ATOM 706 N N . PRO A 1 90 ? -5.438 -4.887 -9.832 1.00 73.75 90 PRO A N 1
ATOM 707 C CA . PRO A 1 90 ? -6.211 -4.013 -10.721 1.00 73.75 90 PRO A CA 1
ATOM 708 C C . PRO A 1 90 ? -6.745 -2.750 -10.034 1.00 73.75 90 PRO A C 1
ATOM 710 O O . PRO A 1 90 ? -6.804 -1.673 -10.627 1.00 73.75 90 PRO A O 1
ATOM 713 N N . ALA A 1 91 ? -7.110 -2.859 -8.753 1.00 70.56 91 ALA A N 1
ATOM 714 C CA . ALA A 1 91 ? -7.668 -1.756 -7.978 1.00 70.56 91 ALA A CA 1
ATOM 715 C C . ALA A 1 91 ? -6.633 -0.677 -7.608 1.00 70.56 91 ALA A C 1
ATOM 717 O O . ALA A 1 91 ? -7.025 0.482 -7.429 1.00 70.56 91 ALA A O 1
ATOM 718 N N . SER A 1 92 ? -5.350 -1.047 -7.509 1.00 67.31 92 SER A N 1
ATOM 719 C CA . SER A 1 92 ? -4.254 -0.178 -7.049 1.00 67.31 92 SER A CA 1
ATOM 720 C C . SER A 1 92 ? -3.553 0.582 -8.174 1.00 67.31 92 SER A C 1
ATOM 722 O O . SER A 1 92 ? -2.967 1.628 -7.911 1.00 67.31 92 SER A O 1
ATOM 724 N N . PHE A 1 93 ? -3.652 0.106 -9.419 1.00 61.97 93 PHE A N 1
ATOM 725 C CA . PHE A 1 93 ? -2.900 0.626 -10.569 1.00 61.97 93 PHE A CA 1
ATOM 726 C C . PHE A 1 93 ? -3.792 1.187 -11.690 1.00 61.97 93 PHE A C 1
ATOM 728 O O . PHE A 1 93 ? -3.424 1.186 -12.863 1.00 61.97 93 PHE A O 1
ATOM 735 N N . ARG A 1 94 ? -4.976 1.709 -11.344 1.00 56.00 94 ARG A N 1
ATOM 736 C CA . ARG A 1 94 ? -5.980 2.191 -12.317 1.00 56.00 94 ARG A CA 1
ATOM 737 C C . ARG A 1 94 ? -5.497 3.280 -13.291 1.00 56.00 94 ARG A C 1
ATOM 739 O O . ARG A 1 94 ? -6.122 3.445 -14.326 1.00 56.00 94 ARG A O 1
ATOM 746 N N . ASN A 1 95 ? -4.382 3.961 -13.010 1.00 52.22 95 ASN A N 1
ATOM 747 C CA . ASN A 1 95 ? -3.862 5.072 -13.823 1.00 52.22 95 ASN A CA 1
ATOM 748 C C . ASN A 1 95 ? -2.584 4.7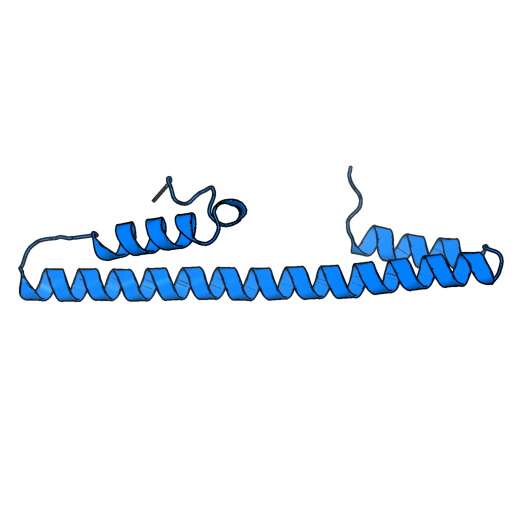41 -14.619 1.00 52.22 95 ASN A C 1
ATOM 750 O O . ASN A 1 95 ? -1.878 5.648 -15.048 1.00 52.22 95 ASN A O 1
ATOM 754 N N . VAL A 1 96 ? -2.252 3.462 -14.810 1.00 49.31 96 VAL A N 1
ATOM 755 C CA . VAL A 1 96 ? -1.027 3.063 -15.530 1.00 49.31 96 VAL A CA 1
ATOM 756 C C . VAL A 1 96 ? -1.105 3.314 -17.050 1.00 49.31 96 VAL A C 1
ATOM 758 O O . VAL A 1 96 ? -0.079 3.347 -17.714 1.00 49.31 96 VAL A O 1
ATOM 761 N N . GLU A 1 97 ? -2.293 3.583 -17.600 1.00 43.59 97 GLU A N 1
ATOM 762 C CA . GLU A 1 97 ? -2.511 3.848 -19.037 1.00 43.59 97 GLU A CA 1
ATOM 763 C C . GLU A 1 97 ? -2.102 5.257 -19.508 1.00 43.59 97 GLU A C 1
ATOM 765 O O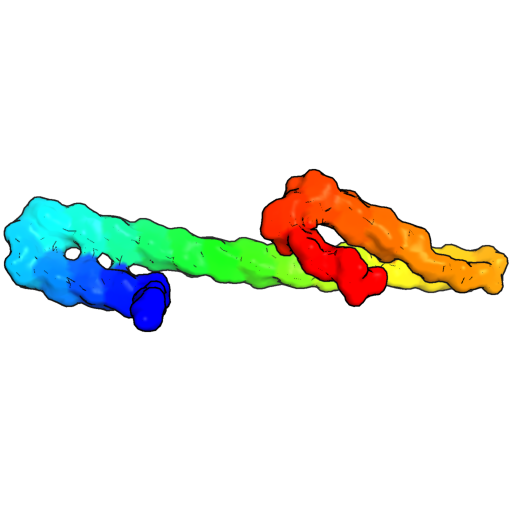 . GLU A 1 97 ? -2.185 5.549 -20.695 1.00 43.59 97 GLU A O 1
ATOM 770 N N . ALA A 1 98 ? -1.646 6.133 -18.606 1.00 48.66 98 ALA A N 1
ATOM 771 C CA . ALA A 1 98 ? -1.210 7.493 -18.943 1.00 48.66 98 ALA A CA 1
ATOM 772 C C . ALA A 1 98 ? 0.320 7.640 -19.128 1.00 48.66 98 ALA A C 1
ATOM 774 O O . ALA A 1 98 ? 0.830 8.759 -19.049 1.00 48.66 98 ALA A O 1
ATOM 775 N N . LEU A 1 99 ? 1.057 6.535 -19.311 1.00 40.69 99 LEU A N 1
ATOM 776 C CA . LEU A 1 99 ? 2.525 6.504 -19.420 1.00 40.69 99 LEU A CA 1
ATOM 777 C C . LEU A 1 99 ? 3.019 6.119 -20.814 1.00 40.69 99 LEU A C 1
ATOM 779 O O . LEU A 1 99 ? 2.560 5.080 -21.330 1.00 40.69 99 LEU A O 1
#

Organism: Klebsiella pneumoniae (NCBI:txid573)

pLDDT: mean 90.93, std 13.18, range [40.69, 98.5]

Sequence (99 aa):
MAKTANQLIKQAYEIAKTMPPEQAAIIKELATVLDVSNVALRQTRTERDALLAEVKSWAKECDRLTERHTKNRTNMHVLEAMRDLKAICPASFRNVEAL

Foldseek 3Di:
DDDDLVRQLVVLQVVLVPDDVVVSVVSNVVSVVSVVVVVVVVVVLVVVVVVLVVQLVVLVVVQVVVCVVVVDHDSVSNVVSLVVVCVVPVPSNVPSVVD

Secondary structure (DSSP, 8-state):
-PPPHHHHHHHHHHHTTSS-HHHHHHHHHHHHHHHHHHHHHHHHHHHHHHHHHHHHHHHHHHHHHHHHHHSS---HHHHHHHHHHHHH-TTT-TTGGG-

Radius of gyration: 22.48 Å; chains: 1; bounding box: 46×26×62 Å